Protein AF-A0A3D3G4V2-F1 (afdb_monomer_lite)

pLDDT: mean 91.23, std 11.53, range [42.78, 98.75]

Sequence (163 aa):
MIEQAKEKAIEVLKRCAKPKGFYASGLPRGYQALWARDSMVTSLGASLMGTIFQAPFQKSLKLLSEHQSELGQIPNAVGSYNRERKSDVTFNSIDSSLWYLIGHQVYAKAYKGQSLLQKQKKNIEKALLWLQYQDPNEDKLLVQQPTMDWQDAFPHKYGRVLN

Structure (mmCIF, N/CA/C/O backbone):
data_AF-A0A3D3G4V2-F1
#
_entry.id   AF-A0A3D3G4V2-F1
#
loop_
_atom_site.group_PDB
_atom_site.id
_atom_site.type_symbol
_atom_site.label_atom_id
_atom_site.label_alt_id
_atom_site.label_comp_id
_atom_site.label_asym_id
_atom_site.label_entity_id
_atom_site.label_seq_id
_atom_site.pdbx_PDB_ins_code
_atom_site.Cartn_x
_atom_site.Cartn_y
_atom_site.Cartn_z
_atom_site.occupancy
_atom_site.B_iso_or_equiv
_atom_site.auth_seq_id
_atom_site.auth_comp_id
_atom_site.auth_asym_id
_atom_site.auth_atom_id
_atom_site.pdbx_PDB_model_num
ATOM 1 N N . MET A 1 1 ? -28.877 -10.274 13.641 1.00 79.75 1 MET A N 1
ATOM 2 C CA . MET A 1 1 ? -27.795 -10.847 12.803 1.00 79.75 1 MET A CA 1
ATOM 3 C C . MET A 1 1 ? -26.882 -9.772 12.211 1.00 79.75 1 MET A C 1
ATOM 5 O O . MET A 1 1 ? -25.679 -9.909 12.369 1.00 79.75 1 MET A O 1
ATOM 9 N N . ILE A 1 2 ? -27.403 -8.694 11.599 1.00 94.25 2 ILE A N 1
ATOM 10 C CA . ILE A 1 2 ? -26.571 -7.619 11.005 1.00 94.25 2 ILE A CA 1
ATOM 11 C C . ILE A 1 2 ? -25.698 -6.896 12.045 1.00 94.25 2 ILE A C 1
ATOM 13 O O . ILE A 1 2 ? -24.490 -6.798 11.849 1.00 94.25 2 ILE A O 1
ATOM 17 N N . GLU A 1 3 ? -26.268 -6.454 13.171 1.00 94.75 3 GLU A N 1
ATOM 18 C CA . GLU A 1 3 ? -25.486 -5.751 14.207 1.00 94.75 3 GLU A CA 1
ATOM 19 C C . GLU A 1 3 ? -24.388 -6.632 14.810 1.00 94.75 3 GLU A C 1
ATOM 21 O O . GLU A 1 3 ? -23.235 -6.225 14.888 1.00 94.75 3 GLU A O 1
ATOM 26 N N . GLN A 1 4 ? -24.703 -7.893 15.111 1.00 96.62 4 GLN A N 1
ATOM 27 C CA . GLN A 1 4 ? -23.710 -8.856 15.589 1.00 96.62 4 GLN A CA 1
ATOM 28 C C . GLN A 1 4 ? -22.577 -9.069 14.569 1.00 96.62 4 GLN A C 1
ATOM 30 O O . GLN A 1 4 ? -21.407 -9.129 14.943 1.00 96.62 4 GLN A O 1
ATOM 35 N N . ALA A 1 5 ? -22.896 -9.163 13.272 1.00 96.44 5 ALA A N 1
ATOM 36 C CA . ALA A 1 5 ? -21.883 -9.283 12.225 1.00 96.44 5 ALA A CA 1
ATOM 37 C C . ALA A 1 5 ? -20.993 -8.032 12.153 1.00 96.44 5 ALA A C 1
ATOM 39 O O . ALA A 1 5 ? -19.773 -8.149 12.041 1.00 96.44 5 ALA A O 1
ATOM 40 N N . LYS A 1 6 ? -21.584 -6.839 12.283 1.00 95.50 6 LYS A N 1
ATOM 41 C CA . LYS A 1 6 ? -20.859 -5.564 12.329 1.00 95.50 6 LYS A CA 1
ATOM 42 C C . LYS A 1 6 ? -19.935 -5.475 13.545 1.00 95.50 6 LYS A C 1
ATOM 44 O O . LYS A 1 6 ? -18.768 -5.124 13.390 1.00 95.50 6 LYS A O 1
ATOM 49 N N . GLU A 1 7 ? -20.410 -5.836 14.734 1.00 96.62 7 GLU A N 1
ATOM 50 C CA . GLU A 1 7 ? -19.594 -5.884 15.954 1.00 96.62 7 GLU A CA 1
ATOM 51 C C . GLU A 1 7 ? -18.393 -6.820 15.786 1.00 96.62 7 GLU A C 1
ATOM 53 O O . GLU A 1 7 ? -17.254 -6.434 16.066 1.00 96.62 7 GLU A O 1
ATOM 58 N N . LYS A 1 8 ? -18.617 -8.021 15.237 1.00 97.25 8 LYS A N 1
ATOM 59 C CA . LYS A 1 8 ? -17.538 -8.974 14.946 1.00 97.25 8 LYS A CA 1
ATOM 60 C C . LYS A 1 8 ? -16.571 -8.478 13.877 1.00 97.25 8 LYS A C 1
ATOM 62 O O . LYS A 1 8 ? -15.365 -8.657 14.037 1.00 97.25 8 LYS A O 1
ATOM 67 N N . ALA A 1 9 ? -17.048 -7.789 12.844 1.00 96.06 9 ALA A N 1
ATOM 68 C CA . ALA A 1 9 ? -16.174 -7.152 11.862 1.00 96.06 9 ALA A CA 1
ATOM 69 C C . ALA A 1 9 ? -15.280 -6.082 12.514 1.00 96.06 9 ALA A C 1
ATOM 71 O O . ALA A 1 9 ? -14.075 -6.052 12.268 1.00 96.06 9 ALA A O 1
ATOM 72 N N . ILE A 1 10 ? -15.825 -5.257 13.415 1.00 96.88 10 ILE A N 1
ATOM 73 C CA . ILE A 1 10 ? -15.051 -4.249 14.156 1.00 96.88 10 ILE A CA 1
ATOM 74 C C . ILE A 1 10 ? -14.003 -4.908 15.066 1.00 96.88 10 ILE A C 1
ATOM 76 O O . ILE A 1 10 ? -12.873 -4.423 15.146 1.00 96.88 10 ILE A O 1
ATOM 80 N N . GLU A 1 11 ? -14.335 -6.015 15.740 1.00 96.75 11 GLU A N 1
ATOM 81 C CA . GLU A 1 11 ? -13.358 -6.795 16.516 1.00 96.75 11 GLU A CA 1
ATOM 82 C C . GLU A 1 11 ? -12.195 -7.280 15.637 1.00 96.75 11 GLU A C 1
ATOM 84 O O . GLU A 1 11 ? -11.034 -7.183 16.041 1.00 96.75 11 GLU A O 1
ATOM 89 N N . VAL A 1 12 ? -12.485 -7.758 14.424 1.00 96.38 12 VAL A N 1
ATOM 90 C CA . VAL A 1 12 ? -11.458 -8.165 13.454 1.00 96.38 12 VAL A CA 1
ATOM 91 C C . VAL A 1 12 ? -10.603 -6.970 13.029 1.00 96.38 12 VAL A C 1
ATOM 93 O O . VAL A 1 12 ? -9.379 -7.063 13.108 1.00 96.38 12 VAL A O 1
ATOM 96 N N . LEU A 1 13 ? -11.206 -5.825 12.685 1.00 97.25 13 LEU A N 1
ATOM 97 C CA . LEU A 1 13 ? -10.473 -4.598 12.337 1.00 97.25 13 LEU A CA 1
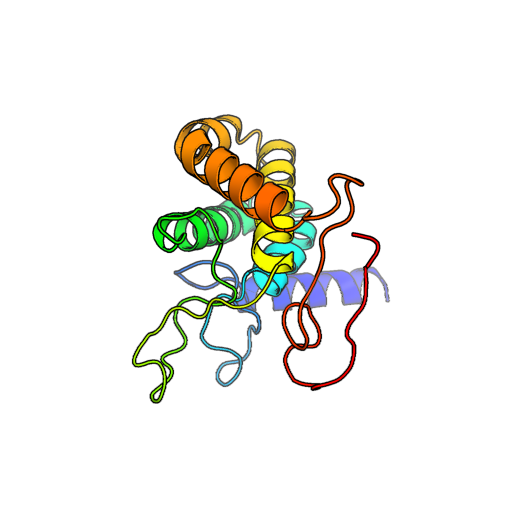ATOM 98 C C . LEU A 1 13 ? -9.501 -4.177 13.445 1.00 97.25 13 LEU A C 1
ATOM 100 O O . LEU A 1 13 ? -8.333 -3.895 13.173 1.00 97.25 13 LEU A O 1
ATOM 104 N N . LYS A 1 14 ? -9.950 -4.196 14.707 1.00 96.81 14 LYS A N 1
ATOM 105 C CA . LYS A 1 14 ? -9.097 -3.899 15.871 1.00 96.81 14 LYS A CA 1
ATOM 106 C C . LYS A 1 14 ? -7.902 -4.846 15.962 1.00 96.81 14 LYS A C 1
ATOM 108 O O . LYS A 1 14 ? -6.811 -4.409 16.308 1.00 96.81 14 LYS A O 1
ATOM 113 N N . ARG A 1 15 ? -8.084 -6.129 15.640 1.00 95.94 15 ARG A N 1
ATOM 114 C CA . ARG A 1 15 ? -6.997 -7.121 15.659 1.00 95.94 15 ARG A CA 1
ATOM 115 C C . ARG A 1 15 ? -6.038 -6.964 14.476 1.00 95.94 15 ARG A C 1
ATOM 117 O O . ARG A 1 15 ? -4.839 -7.183 14.662 1.00 95.94 15 ARG A O 1
ATOM 124 N N . CYS A 1 16 ? -6.542 -6.598 13.295 1.00 96.69 16 CYS A N 1
ATOM 125 C CA . CYS A 1 16 ? -5.743 -6.343 12.091 1.00 96.69 16 CYS A CA 1
ATOM 126 C C . CYS A 1 16 ? -4.947 -5.033 12.174 1.00 96.69 16 CYS A C 1
ATOM 128 O O . CYS A 1 16 ? -3.911 -4.911 11.523 1.00 96.69 16 CYS A O 1
ATOM 130 N N . ALA A 1 17 ? -5.395 -4.057 12.969 1.00 96.75 17 ALA A N 1
ATOM 131 C CA . ALA A 1 17 ? -4.650 -2.832 13.232 1.00 96.75 17 ALA A 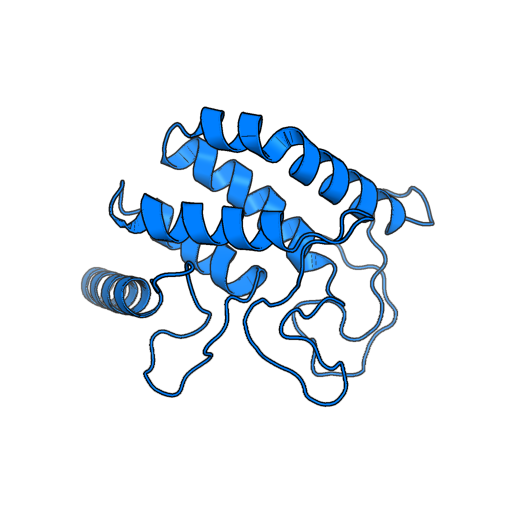CA 1
ATOM 132 C C . ALA A 1 17 ? -3.374 -3.139 14.039 1.00 96.75 17 ALA A C 1
ATOM 134 O O . ALA A 1 17 ? -3.422 -3.464 15.226 1.00 96.75 17 ALA A O 1
ATOM 135 N N . LYS A 1 18 ? -2.213 -3.031 13.392 1.00 94.69 18 LYS A N 1
ATOM 136 C CA . LYS A 1 18 ? -0.886 -3.258 13.978 1.00 94.69 18 LYS A CA 1
ATOM 137 C C . LYS A 1 18 ? -0.067 -1.962 14.010 1.00 94.69 18 LYS A C 1
ATOM 139 O O . LYS A 1 18 ? -0.434 -0.974 13.367 1.00 94.69 18 LYS A O 1
ATOM 144 N N . PRO A 1 19 ? 1.078 -1.930 14.723 1.00 93.62 19 PRO A N 1
ATOM 145 C CA . PRO A 1 19 ? 1.893 -0.720 14.841 1.00 93.62 19 PRO A CA 1
ATOM 146 C C . PRO A 1 19 ? 2.327 -0.093 13.512 1.00 93.62 19 PRO A C 1
ATOM 148 O O . PRO A 1 19 ? 2.444 1.133 13.469 1.00 93.62 19 PRO A O 1
ATOM 151 N N . LYS A 1 20 ? 2.525 -0.904 12.459 1.00 94.25 20 LYS A N 1
ATOM 152 C CA . LYS A 1 20 ? 2.924 -0.476 11.104 1.00 94.25 20 LYS A CA 1
ATOM 153 C C . LYS A 1 20 ? 1.750 -0.223 10.137 1.00 94.25 20 LYS A C 1
ATOM 155 O O . LYS A 1 20 ? 1.985 0.231 9.027 1.00 94.25 20 LYS A O 1
ATOM 160 N N . GLY A 1 21 ? 0.507 -0.486 10.541 1.00 96.94 21 GLY A N 1
ATOM 161 C CA . GLY A 1 21 ? -0.681 -0.360 9.687 1.00 96.94 21 GLY A CA 1
ATOM 162 C C . GLY A 1 21 ? -1.609 -1.567 9.802 1.00 96.94 21 GLY A C 1
ATOM 163 O O . GLY A 1 21 ? -1.502 -2.352 10.743 1.00 96.94 21 GLY A O 1
ATOM 164 N N . PHE A 1 22 ? -2.528 -1.722 8.854 1.00 97.62 22 PHE A N 1
ATOM 165 C CA . PHE A 1 22 ? -3.396 -2.896 8.765 1.00 97.62 22 PHE A CA 1
ATOM 166 C C . PHE A 1 22 ? -2.674 -4.092 8.148 1.00 97.62 22 PHE A C 1
ATOM 168 O O . PHE A 1 22 ? -2.196 -4.006 7.015 1.00 97.62 22 PHE A O 1
ATOM 175 N N . TYR A 1 23 ? -2.616 -5.197 8.889 1.00 96.00 23 TYR A N 1
ATOM 176 C CA . TYR A 1 23 ? -2.119 -6.486 8.402 1.00 96.00 23 TYR A CA 1
ATOM 177 C C . TYR A 1 23 ? -3.270 -7.313 7.827 1.00 96.00 23 TYR A C 1
ATOM 179 O O . TYR A 1 23 ? -4.421 -7.131 8.222 1.00 96.00 23 TYR A O 1
ATOM 187 N N . ALA A 1 24 ? -2.942 -8.261 6.946 1.00 91.94 24 ALA A N 1
ATOM 188 C CA . ALA A 1 24 ? -3.925 -9.151 6.320 1.00 91.94 24 ALA A CA 1
ATOM 189 C C . ALA A 1 24 ? -4.647 -10.071 7.327 1.00 91.94 24 ALA A C 1
ATOM 191 O O . ALA A 1 24 ? -5.726 -10.586 7.052 1.00 91.94 24 ALA A O 1
ATOM 192 N N . SER A 1 25 ? -4.083 -10.275 8.524 1.00 92.56 25 SER A N 1
ATOM 193 C CA . SER A 1 25 ? -4.725 -11.048 9.587 1.00 92.56 25 SER A CA 1
ATOM 194 C C . SER A 1 25 ? -4.530 -10.425 10.964 1.00 92.56 25 SER A C 1
ATOM 196 O O . SER A 1 25 ? -3.459 -9.931 11.317 1.00 92.56 25 SER A O 1
ATOM 198 N N . GLY A 1 26 ? -5.579 -10.513 11.781 1.00 88.12 26 GLY A N 1
ATOM 199 C CA . GLY A 1 26 ? -5.546 -10.144 13.190 1.00 88.12 26 GLY A CA 1
ATOM 200 C C . GLY A 1 26 ? -5.107 -11.270 14.133 1.00 88.12 26 GLY A C 1
ATOM 201 O O . GLY A 1 26 ? -4.964 -11.029 15.332 1.00 88.12 26 GLY A O 1
ATOM 202 N N . LEU A 1 27 ? -4.909 -12.493 13.627 1.00 89.69 27 LEU A N 1
ATOM 203 C CA . LEU A 1 27 ? -4.575 -13.663 14.444 1.00 89.69 27 LEU A CA 1
ATOM 204 C C . LEU A 1 27 ? -3.100 -13.650 14.894 1.00 89.69 27 LEU A C 1
ATOM 206 O O . LEU A 1 27 ? -2.239 -13.238 14.118 1.00 89.69 27 LEU A O 1
ATOM 210 N N . PRO A 1 28 ? -2.764 -14.169 16.094 1.00 79.00 28 PRO A N 1
ATOM 211 C CA . PRO A 1 28 ? -1.381 -14.206 16.593 1.00 79.00 28 PRO A CA 1
ATOM 212 C C . PRO A 1 28 ? -0.383 -14.942 15.683 1.00 79.00 28 PRO A C 1
ATOM 214 O O . PRO A 1 28 ? 0.786 -14.577 15.624 1.00 79.00 28 PRO A O 1
ATOM 217 N N . ARG A 1 29 ? -0.846 -15.975 14.967 1.00 79.38 29 ARG A N 1
ATOM 218 C CA . ARG A 1 29 ? -0.059 -16.764 13.999 1.00 79.38 29 ARG A CA 1
ATOM 219 C C . ARG A 1 29 ? -0.503 -16.537 12.548 1.00 79.38 29 ARG A C 1
ATOM 221 O O . ARG A 1 29 ? -0.233 -17.368 11.690 1.00 79.38 29 ARG A O 1
ATOM 228 N N . GLY A 1 30 ? -1.246 -15.459 12.295 1.00 82.44 30 GLY A N 1
ATOM 229 C CA . GLY A 1 30 ? -1.649 -15.074 10.946 1.00 82.44 30 GLY A CA 1
ATOM 230 C C . GLY A 1 30 ? -0.524 -14.367 10.190 1.00 82.44 30 GLY A C 1
ATOM 231 O O . GLY A 1 30 ? 0.626 -14.343 10.626 1.00 82.44 30 GLY A O 1
ATOM 232 N N . TYR A 1 31 ? -0.876 -13.741 9.069 1.00 82.25 31 TYR A N 1
ATOM 233 C CA . TYR A 1 31 ? 0.035 -12.906 8.289 1.00 82.25 31 TYR A CA 1
ATOM 234 C C . TYR A 1 31 ? 0.672 -11.800 9.144 1.00 82.25 31 TYR A C 1
ATOM 236 O O . TYR A 1 31 ? -0.019 -10.947 9.701 1.00 82.25 31 TYR A O 1
ATOM 244 N N . GLN A 1 32 ? 2.004 -11.801 9.218 1.00 86.19 32 GLN A N 1
ATOM 245 C CA . GLN A 1 32 ? 2.794 -10.859 10.026 1.00 86.19 32 GLN A CA 1
ATOM 246 C C . GLN A 1 32 ? 3.312 -9.650 9.232 1.00 86.19 32 GLN A C 1
ATOM 248 O O . GLN A 1 32 ? 4.210 -8.942 9.686 1.00 86.19 32 GLN A O 1
ATOM 253 N N . ALA A 1 33 ? 2.743 -9.410 8.054 1.00 91.50 33 ALA A N 1
ATOM 254 C CA . ALA A 1 33 ? 3.146 -8.350 7.144 1.00 91.50 33 ALA A CA 1
ATOM 255 C C . ALA A 1 33 ? 1.941 -7.538 6.672 1.00 91.50 33 ALA A C 1
ATOM 257 O O . ALA A 1 33 ? 0.790 -7.989 6.727 1.00 91.50 33 ALA A O 1
ATOM 258 N N . LEU A 1 34 ? 2.231 -6.336 6.182 1.00 95.75 34 LEU A N 1
ATOM 259 C CA . LEU A 1 34 ? 1.255 -5.521 5.481 1.00 95.75 34 LEU A CA 1
ATOM 260 C C . LEU A 1 34 ? 1.234 -5.946 4.015 1.00 95.75 34 LEU A C 1
ATOM 262 O O . LEU A 1 34 ? 2.256 -5.838 3.345 1.00 95.75 34 LEU A O 1
ATOM 266 N N . TRP A 1 35 ? 0.074 -6.388 3.535 1.00 95.88 35 TRP A N 1
ATOM 267 C CA . TRP A 1 35 ? -0.190 -6.668 2.122 1.00 95.88 35 TRP A CA 1
ATOM 268 C C . TRP A 1 35 ? -1.033 -5.534 1.553 1.00 95.88 35 TRP A C 1
ATOM 270 O O . TRP A 1 35 ? -2.033 -5.163 2.167 1.00 95.88 35 TRP A O 1
ATOM 280 N N . ALA A 1 36 ? -0.618 -4.939 0.435 1.00 97.00 36 ALA A N 1
ATOM 281 C CA . ALA A 1 36 ? -1.200 -3.701 -0.077 1.00 97.00 36 ALA A CA 1
ATOM 282 C C . ALA A 1 36 ? -2.711 -3.833 -0.293 1.00 97.00 36 ALA A C 1
ATOM 284 O O . ALA A 1 36 ? -3.474 -3.052 0.274 1.00 97.00 36 ALA A O 1
ATOM 285 N N . ARG A 1 37 ? -3.146 -4.866 -1.022 1.00 95.88 37 ARG A N 1
ATOM 286 C CA . ARG A 1 37 ? -4.564 -5.154 -1.265 1.00 95.88 37 ARG A CA 1
ATOM 287 C C . ARG A 1 37 ? -5.349 -5.296 0.033 1.00 95.88 37 ARG A C 1
ATOM 289 O O . ARG A 1 37 ? -6.275 -4.528 0.280 1.00 95.88 37 ARG A O 1
ATOM 296 N N . ASP A 1 38 ? -4.961 -6.245 0.877 1.00 96.12 38 ASP A N 1
ATOM 297 C CA . ASP A 1 38 ? -5.648 -6.575 2.125 1.00 96.12 38 ASP A CA 1
ATOM 298 C C . ASP A 1 38 ? -5.736 -5.362 3.048 1.00 96.12 38 ASP A C 1
ATOM 300 O O . ASP A 1 38 ? -6.783 -5.083 3.636 1.00 96.12 38 ASP A O 1
ATOM 304 N N . SER A 1 39 ? -4.644 -4.601 3.142 1.00 97.62 39 SER A N 1
ATOM 305 C CA . SER A 1 39 ? -4.568 -3.393 3.952 1.00 97.62 39 SER A CA 1
ATOM 306 C C . SER A 1 39 ? -5.537 -2.330 3.448 1.00 97.62 39 SER A C 1
ATOM 308 O O . SER A 1 39 ? -6.232 -1.714 4.256 1.00 97.62 39 SER A O 1
ATOM 310 N N . MET A 1 40 ? -5.629 -2.124 2.131 1.00 98.19 40 MET A N 1
ATOM 311 C CA . MET A 1 40 ? -6.531 -1.131 1.545 1.00 98.19 40 MET A CA 1
ATOM 312 C C . MET A 1 40 ? -7.994 -1.566 1.649 1.00 98.19 40 MET A C 1
ATOM 314 O O . MET A 1 40 ? -8.806 -0.782 2.133 1.00 98.19 40 MET A O 1
ATOM 318 N N . VAL A 1 41 ? -8.334 -2.820 1.337 1.00 97.56 41 VAL A N 1
ATOM 319 C CA . VAL A 1 41 ? -9.700 -3.356 1.511 1.00 97.56 41 VAL A CA 1
ATOM 320 C C . VAL A 1 41 ? -10.149 -3.258 2.974 1.00 97.56 41 VAL A C 1
ATOM 322 O O . VAL A 1 41 ? -11.239 -2.761 3.263 1.00 97.56 41 VAL A O 1
ATOM 325 N N . THR A 1 42 ? -9.280 -3.639 3.915 1.00 97.50 42 THR A N 1
ATOM 326 C CA . THR A 1 42 ? -9.523 -3.473 5.359 1.00 97.50 42 THR A CA 1
ATOM 327 C C . THR A 1 42 ? -9.766 -2.004 5.708 1.00 97.50 42 THR A C 1
ATOM 329 O O . THR A 1 42 ? -10.694 -1.672 6.447 1.00 97.50 42 THR A O 1
ATOM 332 N N . SER A 1 43 ? -8.956 -1.110 5.144 1.00 97.94 43 SER A N 1
ATOM 333 C CA . SER A 1 43 ? -9.033 0.327 5.389 1.00 97.94 43 SER A CA 1
ATOM 334 C C . SER A 1 43 ? -10.314 0.972 4.856 1.00 97.94 43 SER A C 1
ATOM 336 O O . SER A 1 43 ? -10.841 1.878 5.502 1.00 97.94 43 SER A O 1
ATOM 338 N N . LEU A 1 44 ? -10.851 0.494 3.727 1.00 97.38 44 LEU A N 1
ATOM 339 C CA . LEU A 1 44 ? -12.143 0.934 3.194 1.00 97.38 44 LEU A CA 1
ATOM 340 C C . LEU A 1 44 ? -13.254 0.701 4.221 1.00 97.38 44 LEU A C 1
ATOM 342 O O . LEU A 1 44 ? -13.940 1.649 4.601 1.00 97.38 44 LEU A O 1
ATOM 346 N N . GLY A 1 45 ? -13.379 -0.525 4.737 1.00 96.56 45 GLY A N 1
ATOM 347 C CA . GLY A 1 45 ? -14.356 -0.839 5.784 1.00 96.56 45 GLY A CA 1
ATOM 348 C C . GLY A 1 45 ? -14.093 -0.064 7.079 1.00 96.56 45 GLY A C 1
ATOM 349 O O . GLY A 1 45 ? -15.013 0.487 7.680 1.00 96.56 45 GLY A O 1
ATOM 350 N N . ALA A 1 46 ? -12.825 0.053 7.478 1.00 97.38 46 ALA A N 1
ATOM 351 C CA . ALA A 1 46 ? -12.431 0.775 8.681 1.00 97.38 46 ALA A CA 1
ATOM 352 C C . ALA A 1 46 ? -12.761 2.277 8.623 1.00 97.38 46 ALA A C 1
ATOM 354 O O . ALA A 1 46 ? -13.093 2.872 9.649 1.00 97.38 46 ALA A O 1
ATOM 355 N N . SER A 1 47 ? -12.725 2.877 7.429 1.00 97.31 47 SER A N 1
ATOM 356 C CA . SER A 1 47 ? -13.040 4.293 7.206 1.00 97.31 47 SER A CA 1
ATOM 357 C C . SER A 1 47 ? -14.494 4.665 7.510 1.00 97.31 47 SER A C 1
ATOM 359 O O . SER A 1 47 ? -14.793 5.829 7.768 1.00 97.31 47 SER A O 1
ATOM 361 N N . LEU A 1 48 ? -15.390 3.675 7.558 1.00 96.38 48 LEU A N 1
ATOM 362 C CA . LEU A 1 48 ? -16.800 3.865 7.899 1.00 96.38 48 LEU A CA 1
ATOM 363 C C . LEU A 1 48 ? -17.033 4.030 9.409 1.00 96.38 48 LEU A C 1
ATOM 365 O O . LEU A 1 48 ? -18.132 4.380 9.828 1.00 96.38 48 LEU A O 1
ATOM 369 N N . MET A 1 49 ? -16.010 3.799 10.239 1.00 95.94 49 MET A N 1
ATOM 370 C CA . MET A 1 49 ? -16.112 3.822 11.703 1.00 95.94 49 MET A CA 1
ATOM 371 C C . MET A 1 49 ? -15.623 5.141 12.321 1.00 95.94 49 MET A C 1
ATOM 373 O O . MET A 1 49 ? -15.131 5.165 13.452 1.00 95.94 49 MET A O 1
ATOM 377 N N . GLY A 1 50 ? -15.726 6.246 11.577 1.00 93.50 50 GLY A N 1
ATOM 378 C CA . GLY A 1 50 ? -15.174 7.534 11.992 1.00 93.50 50 GLY A CA 1
ATOM 379 C C . GLY A 1 50 ? -13.653 7.461 12.145 1.00 93.50 50 GLY A C 1
ATOM 380 O O . GLY A 1 50 ? -12.982 6.731 11.427 1.00 93.50 50 GLY A O 1
ATOM 381 N N . THR A 1 51 ? -13.079 8.196 13.096 1.00 95.75 51 THR A N 1
ATOM 382 C CA . THR A 1 51 ? -11.617 8.370 13.212 1.00 95.75 51 THR A CA 1
ATOM 383 C C . THR A 1 51 ? -10.885 7.246 13.952 1.00 95.75 51 THR A C 1
ATOM 385 O O . THR A 1 51 ? -9.655 7.261 14.009 1.00 95.75 51 THR A O 1
ATOM 388 N N . ILE A 1 52 ? -11.603 6.242 14.475 1.00 96.44 52 ILE A N 1
ATOM 389 C CA . ILE A 1 52 ? -11.051 5.147 15.301 1.00 96.44 52 ILE A CA 1
ATOM 390 C C . ILE A 1 52 ? -9.875 4.447 14.604 1.00 96.44 52 ILE A C 1
ATOM 392 O O . ILE A 1 52 ? -8.885 4.081 15.236 1.00 96.44 52 ILE A O 1
ATOM 396 N N . PHE A 1 53 ? -9.970 4.289 13.284 1.00 98.00 53 PHE A N 1
ATOM 397 C CA . PHE A 1 53 ? -9.000 3.569 12.467 1.00 98.00 53 PHE A CA 1
ATOM 398 C C . PHE A 1 53 ? -8.180 4.467 11.534 1.00 98.00 53 PHE A C 1
ATOM 400 O O . PHE A 1 53 ? -7.467 3.976 10.656 1.00 98.00 53 PHE A O 1
ATOM 407 N N . GLN A 1 54 ? -8.223 5.783 11.742 1.00 97.38 54 GLN A N 1
ATOM 408 C CA . GLN A 1 54 ? -7.480 6.728 10.915 1.0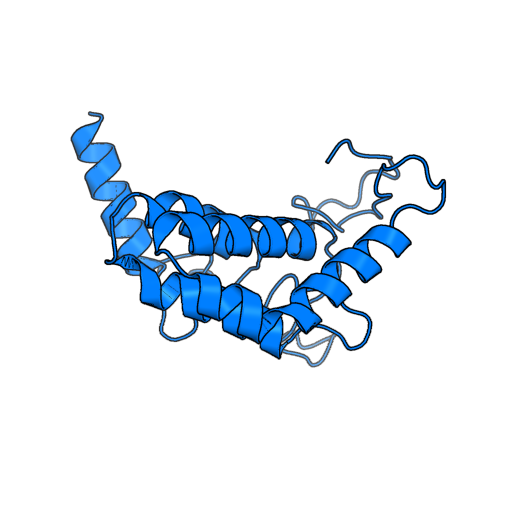0 97.38 54 GLN A CA 1
ATOM 409 C C . GLN A 1 54 ? -5.968 6.487 10.995 1.00 97.38 54 GLN A C 1
ATOM 411 O O . GLN A 1 54 ? -5.284 6.457 9.972 1.00 97.38 54 GLN A O 1
ATOM 416 N N . ALA A 1 55 ? -5.440 6.281 12.204 1.00 97.50 55 ALA A N 1
ATOM 417 C CA . ALA A 1 55 ? -4.012 6.074 12.422 1.00 97.50 55 ALA A CA 1
ATOM 418 C C . ALA A 1 55 ? -3.456 4.819 11.715 1.00 97.50 55 ALA A C 1
ATOM 420 O O . ALA A 1 55 ? -2.475 4.962 10.981 1.00 97.50 55 ALA A O 1
ATOM 421 N N . PRO A 1 56 ? -4.025 3.603 11.875 1.00 98.00 56 PRO A N 1
ATOM 422 C CA . PRO A 1 56 ? -3.534 2.432 11.148 1.00 98.00 56 PRO A CA 1
ATOM 423 C C . PRO A 1 56 ? -3.681 2.573 9.626 1.00 98.00 56 PRO A C 1
ATOM 425 O O . PRO A 1 56 ? -2.755 2.191 8.919 1.00 98.00 56 PRO A O 1
ATOM 428 N N . PHE A 1 57 ? -4.749 3.197 9.116 1.00 98.25 57 PHE A N 1
ATOM 429 C CA . PHE A 1 57 ? -4.891 3.460 7.677 1.00 98.25 57 PHE A CA 1
ATOM 430 C C . PHE A 1 57 ? -3.785 4.406 7.169 1.00 98.25 57 PHE A C 1
ATOM 432 O O . PHE A 1 57 ? -3.077 4.096 6.210 1.00 98.25 57 PHE A O 1
ATOM 439 N N . GLN A 1 58 ? -3.550 5.527 7.859 1.00 97.94 58 GLN A N 1
ATOM 440 C CA . GLN A 1 58 ? -2.482 6.459 7.490 1.00 97.94 58 GLN A CA 1
ATOM 441 C C . GLN A 1 58 ? -1.109 5.775 7.483 1.00 97.94 58 GLN A C 1
ATOM 443 O O . GLN A 1 58 ? -0.298 6.017 6.590 1.00 97.94 58 GLN A O 1
ATOM 448 N N . LYS A 1 59 ? -0.841 4.931 8.484 1.00 98.31 59 LYS A N 1
ATOM 449 C CA . LYS A 1 59 ? 0.410 4.174 8.585 1.00 98.31 59 LYS A CA 1
ATOM 450 C C . LYS A 1 59 ? 0.568 3.180 7.440 1.00 98.31 59 LYS A C 1
ATOM 452 O O . LYS A 1 59 ? 1.658 3.115 6.887 1.00 98.31 59 LYS A O 1
ATOM 457 N N . SER A 1 60 ? -0.503 2.496 7.034 1.00 98.62 60 SER A N 1
ATOM 458 C CA . SER A 1 60 ? -0.478 1.622 5.860 1.00 98.62 60 SER A CA 1
ATOM 459 C C . SER A 1 60 ? -0.048 2.365 4.594 1.00 98.62 60 SER A C 1
ATOM 461 O O . SER A 1 60 ? 0.879 1.937 3.913 1.00 98.62 60 SER A O 1
ATOM 463 N N . LEU A 1 61 ? -0.675 3.510 4.304 1.00 98.56 61 LEU A N 1
ATOM 464 C CA . LEU A 1 61 ? -0.348 4.326 3.127 1.00 98.56 61 LEU A CA 1
ATOM 465 C C . LEU A 1 61 ? 1.091 4.861 3.175 1.00 98.56 61 LEU A C 1
ATOM 467 O O . LEU A 1 61 ? 1.790 4.876 2.160 1.00 98.56 61 LEU A O 1
ATOM 471 N N . LYS A 1 62 ? 1.555 5.279 4.359 1.00 98.44 62 LYS A N 1
ATOM 472 C CA . LYS A 1 62 ? 2.947 5.699 4.576 1.00 98.44 62 LYS A CA 1
ATOM 473 C C . LYS A 1 62 ? 3.935 4.574 4.328 1.00 98.44 62 LYS A C 1
ATOM 475 O O . LYS A 1 62 ? 4.838 4.771 3.526 1.00 98.44 62 LYS A O 1
ATOM 480 N N . LEU A 1 63 ? 3.713 3.404 4.921 1.00 98.50 63 LEU A N 1
ATOM 481 C CA . LEU A 1 63 ? 4.605 2.260 4.764 1.00 98.50 63 LEU A CA 1
ATOM 482 C C . LEU A 1 63 ? 4.745 1.854 3.290 1.00 98.50 63 LEU A C 1
ATOM 484 O O . LEU A 1 63 ? 5.856 1.623 2.823 1.00 98.50 63 LEU A O 1
ATOM 488 N N . LEU A 1 64 ? 3.633 1.826 2.548 1.00 98.56 64 LEU A N 1
ATOM 489 C CA . LEU A 1 64 ? 3.638 1.538 1.111 1.00 98.56 64 LEU A CA 1
ATOM 490 C C . LEU A 1 64 ? 4.388 2.603 0.297 1.00 98.56 64 LEU A C 1
ATOM 492 O O . LEU A 1 64 ? 5.096 2.260 -0.643 1.00 98.56 64 LEU A O 1
ATOM 496 N N . SER A 1 65 ? 4.271 3.880 0.670 1.00 98.44 65 SER A N 1
ATOM 497 C CA . SER A 1 65 ? 4.991 4.974 -0.001 1.00 98.44 65 SER A CA 1
ATOM 498 C C . SER A 1 65 ? 6.492 4.948 0.282 1.00 98.44 65 SER A C 1
ATOM 500 O O . SER A 1 65 ? 7.289 5.220 -0.609 1.00 98.44 65 SER A O 1
ATOM 502 N N . GLU A 1 66 ? 6.876 4.631 1.521 1.00 98.19 66 GLU A N 1
ATOM 503 C CA . GLU A 1 66 ? 8.274 4.529 1.962 1.00 98.19 66 GLU A CA 1
ATOM 504 C C . GLU A 1 66 ? 9.025 3.403 1.240 1.00 98.19 66 GLU A C 1
ATOM 506 O O . GLU A 1 66 ? 10.220 3.529 1.000 1.00 98.19 66 GLU A O 1
ATOM 511 N N . HIS A 1 67 ? 8.318 2.333 0.863 1.00 98.31 67 HIS A N 1
ATOM 512 C CA . HIS A 1 67 ? 8.880 1.168 0.171 1.00 98.31 67 HIS A CA 1
ATOM 513 C C . HIS A 1 67 ? 8.491 1.111 -1.315 1.00 98.31 67 HIS A C 1
ATOM 515 O O . HIS A 1 67 ? 8.651 0.070 -1.955 1.00 98.31 67 HIS A O 1
ATOM 521 N N . GLN A 1 68 ? 7.962 2.206 -1.875 1.00 98.62 68 GLN A N 1
ATOM 522 C CA . GLN A 1 68 ? 7.710 2.311 -3.310 1.00 98.62 68 GLN A CA 1
ATOM 523 C C . GLN A 1 68 ? 9.027 2.136 -4.077 1.00 98.62 68 GLN A C 1
ATOM 525 O O . GLN A 1 68 ? 10.054 2.697 -3.693 1.00 98.62 68 GLN A O 1
ATOM 530 N N . SER A 1 69 ? 8.999 1.381 -5.176 1.00 97.88 69 SER A N 1
ATOM 531 C CA . SER A 1 69 ? 10.184 1.214 -6.016 1.00 97.88 69 SER A CA 1
ATOM 532 C C . SER A 1 69 ? 10.601 2.537 -6.662 1.00 97.88 69 SER A C 1
ATOM 534 O O . SER A 1 69 ? 9.798 3.459 -6.833 1.00 97.88 69 SER A O 1
ATOM 536 N N . GLU A 1 70 ? 11.861 2.629 -7.081 1.00 97.06 70 GLU A N 1
ATOM 537 C CA . GLU A 1 70 ? 12.387 3.826 -7.744 1.00 97.06 70 GLU A CA 1
ATOM 538 C C . GLU A 1 70 ? 11.548 4.235 -8.971 1.00 97.06 70 GLU A C 1
ATOM 540 O O . GLU A 1 70 ? 11.248 5.424 -9.151 1.00 97.06 70 GLU A O 1
ATOM 545 N N . LEU A 1 71 ? 11.107 3.231 -9.742 1.00 97.12 71 LEU A N 1
ATOM 546 C CA . LEU A 1 71 ? 10.286 3.358 -10.951 1.00 97.12 71 LEU A CA 1
ATOM 547 C C . LEU A 1 71 ? 8.787 3.547 -10.674 1.00 97.12 71 LEU A C 1
ATOM 549 O O . LEU A 1 71 ? 8.023 3.756 -11.611 1.00 97.12 71 LEU A O 1
ATOM 553 N N . GLY A 1 72 ? 8.356 3.493 -9.411 1.00 98.00 72 GLY A N 1
ATOM 554 C CA . GLY A 1 72 ? 6.997 3.844 -9.002 1.00 98.00 72 GLY A CA 1
ATOM 555 C C . GLY A 1 72 ? 6.072 2.682 -8.644 1.00 98.00 72 GLY A C 1
ATOM 556 O O . GLY A 1 72 ? 4.962 2.944 -8.181 1.00 98.00 72 GLY A O 1
ATOM 557 N N . GLN A 1 73 ? 6.510 1.427 -8.765 1.00 97.69 73 GLN A N 1
ATOM 558 C CA . GLN A 1 73 ? 5.702 0.278 -8.347 1.00 97.69 73 GLN A CA 1
ATOM 559 C C . GLN A 1 73 ? 5.484 0.299 -6.832 1.00 97.69 73 GLN A C 1
ATOM 561 O O . GLN A 1 73 ? 6.441 0.369 -6.056 1.00 97.69 73 GLN A O 1
ATOM 566 N N . ILE A 1 74 ? 4.229 0.182 -6.402 1.00 98.31 74 ILE A N 1
ATOM 567 C CA . ILE A 1 74 ? 3.896 -0.034 -4.993 1.00 98.31 74 ILE A CA 1
ATOM 568 C C . ILE A 1 74 ? 4.124 -1.514 -4.646 1.00 98.31 74 ILE A C 1
ATOM 570 O O . ILE A 1 74 ? 3.683 -2.390 -5.398 1.00 98.31 74 ILE A O 1
ATOM 574 N N . PRO A 1 75 ? 4.798 -1.833 -3.527 1.00 97.00 75 PRO A N 1
ATOM 575 C CA . PRO A 1 75 ? 5.029 -3.220 -3.140 1.00 97.00 75 PRO A CA 1
ATOM 576 C C . PRO A 1 75 ? 3.717 -3.957 -2.861 1.00 97.00 75 PRO A C 1
ATOM 578 O O . PRO A 1 75 ? 2.768 -3.386 -2.329 1.00 97.00 75 PRO A O 1
ATOM 581 N N . ASN A 1 76 ? 3.687 -5.247 -3.189 1.00 95.12 76 ASN A N 1
ATOM 582 C CA . ASN A 1 76 ? 2.607 -6.156 -2.816 1.00 95.12 76 ASN A CA 1
ATOM 583 C C . ASN A 1 76 ? 2.590 -6.388 -1.300 1.00 95.12 76 ASN A C 1
ATOM 585 O O . ASN A 1 76 ? 1.533 -6.339 -0.679 1.00 95.12 76 ASN A O 1
ATOM 589 N N . ALA A 1 77 ? 3.765 -6.585 -0.691 1.00 95.44 77 ALA A N 1
ATOM 590 C CA . ALA A 1 77 ? 3.889 -6.799 0.747 1.00 95.44 77 ALA A CA 1
ATOM 591 C C . ALA A 1 77 ? 5.143 -6.148 1.345 1.00 95.44 77 ALA A C 1
ATOM 593 O O . ALA A 1 77 ? 6.191 -6.100 0.700 1.00 95.44 77 ALA A O 1
ATOM 594 N N . VAL A 1 78 ? 5.038 -5.697 2.599 1.00 96.56 78 VAL A N 1
ATOM 595 C CA . VAL A 1 78 ? 6.142 -5.130 3.392 1.00 96.56 78 VAL A CA 1
ATOM 596 C C . VAL A 1 78 ? 6.181 -5.770 4.782 1.00 96.56 78 VAL A C 1
ATOM 598 O O . VAL A 1 78 ? 5.176 -5.799 5.501 1.00 96.56 78 VAL A O 1
ATOM 601 N N . GLY A 1 79 ? 7.361 -6.247 5.182 1.00 92.81 79 GLY A N 1
ATOM 602 C CA . GLY A 1 79 ? 7.625 -6.858 6.487 1.00 92.81 79 GLY A CA 1
ATOM 603 C C . GLY A 1 79 ? 7.570 -8.389 6.506 1.00 92.81 79 GLY A C 1
ATOM 604 O O . GLY A 1 79 ? 7.569 -8.971 7.587 1.00 92.81 79 GLY A O 1
ATOM 605 N N . SER A 1 80 ? 7.529 -9.047 5.341 1.00 87.38 80 SER A N 1
ATOM 606 C CA . SER A 1 80 ? 7.637 -10.508 5.222 1.00 87.38 80 SER A CA 1
ATOM 607 C C . SER A 1 80 ? 8.965 -10.864 4.564 1.00 87.38 80 SER A C 1
ATOM 609 O O . SER A 1 80 ? 9.100 -10.771 3.346 1.00 87.38 80 SER A O 1
ATOM 611 N N . TYR A 1 81 ? 9.965 -11.230 5.370 1.00 87.75 81 TYR A N 1
ATOM 612 C CA . TYR A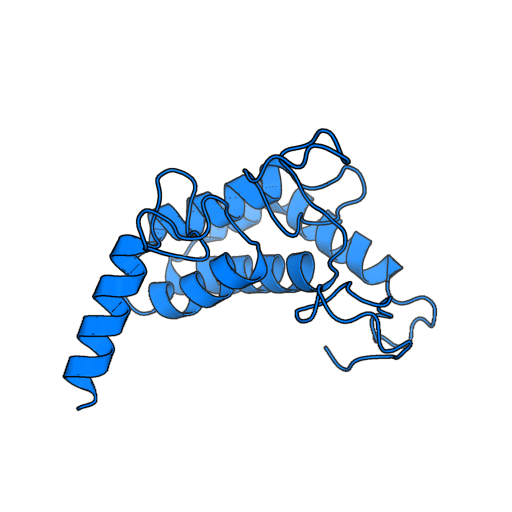 1 81 ? 11.287 -11.566 4.844 1.00 87.75 81 TYR A CA 1
ATOM 613 C C . TYR A 1 81 ? 11.260 -12.873 4.048 1.00 87.75 81 TYR A C 1
ATOM 615 O O . TYR A 1 81 ? 10.961 -13.939 4.588 1.00 87.75 81 TYR A O 1
ATOM 623 N N . ASN A 1 82 ? 11.634 -12.792 2.774 1.00 89.00 82 ASN A N 1
ATOM 624 C CA . ASN A 1 82 ? 11.802 -13.933 1.888 1.00 89.00 82 ASN A CA 1
ATOM 625 C C . ASN A 1 82 ? 13.299 -14.254 1.720 1.00 89.00 82 ASN A C 1
ATOM 627 O O . A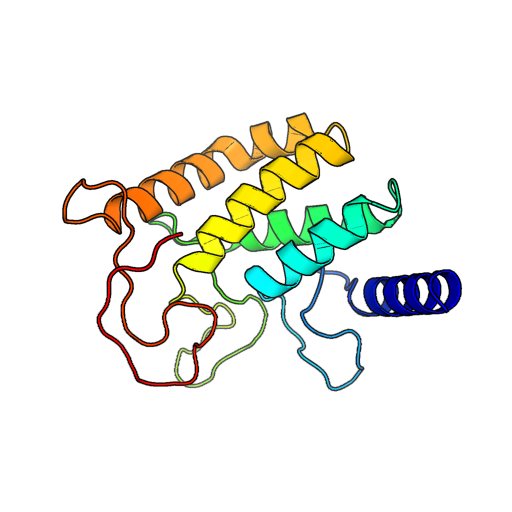SN A 1 82 ? 14.094 -13.385 1.358 1.00 89.00 82 ASN A O 1
ATOM 631 N N . ARG A 1 83 ? 13.683 -15.516 1.966 1.00 89.31 83 ARG A N 1
ATOM 632 C CA . ARG A 1 83 ? 15.089 -15.964 1.920 1.00 89.31 83 ARG A CA 1
ATOM 633 C C . ARG A 1 83 ? 15.683 -15.975 0.512 1.00 89.31 83 ARG A C 1
ATOM 635 O O . ARG A 1 83 ? 16.860 -15.670 0.367 1.00 89.31 83 ARG A O 1
ATOM 642 N N . GLU A 1 84 ? 14.891 -16.312 -0.500 1.00 86.50 84 GLU A N 1
ATOM 643 C CA . GLU A 1 84 ? 15.345 -16.389 -1.894 1.00 86.50 84 GLU A CA 1
ATOM 644 C C . GLU A 1 84 ? 15.600 -14.989 -2.458 1.00 86.50 84 GLU A C 1
ATOM 646 O O . GLU A 1 84 ? 16.664 -14.718 -3.009 1.00 86.50 84 GLU A O 1
ATOM 651 N N . ARG A 1 85 ? 14.661 -14.063 -2.229 1.00 87.69 85 ARG A N 1
ATOM 652 C CA . ARG A 1 85 ? 14.771 -12.652 -2.636 1.00 87.69 85 ARG A CA 1
ATOM 653 C C . ARG A 1 85 ? 15.714 -11.841 -1.738 1.00 87.69 85 ARG A C 1
ATOM 655 O O . ARG A 1 85 ? 16.092 -10.733 -2.104 1.00 87.69 85 ARG A O 1
ATOM 662 N N . LYS A 1 86 ? 16.058 -12.362 -0.554 1.00 92.44 86 LYS A N 1
ATOM 663 C CA . LYS A 1 86 ? 16.820 -11.673 0.505 1.00 92.44 86 LYS A CA 1
ATOM 664 C C . LYS A 1 86 ? 16.246 -10.292 0.855 1.00 92.44 86 LYS A C 1
ATOM 666 O O . LYS A 1 86 ? 16.992 -9.343 1.081 1.00 92.44 86 LYS A O 1
ATOM 671 N N . SER A 1 87 ? 14.920 -10.177 0.897 1.00 93.00 87 SER A N 1
ATOM 672 C CA . SER A 1 87 ? 14.212 -8.909 1.106 1.00 93.00 87 SER A CA 1
ATOM 673 C C . SER A 1 87 ? 12.937 -9.117 1.919 1.00 93.00 87 SER A C 1
ATOM 675 O O . SER A 1 87 ? 12.303 -10.167 1.822 1.00 93.00 87 SER A O 1
ATOM 677 N N . ASP A 1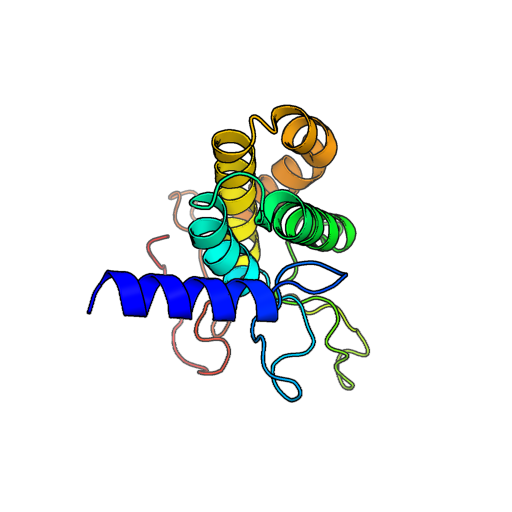 88 ? 12.559 -8.114 2.711 1.00 94.12 88 ASP A N 1
ATOM 678 C CA . ASP A 1 88 ? 11.275 -8.010 3.413 1.00 94.12 88 ASP A CA 1
ATOM 679 C C . ASP A 1 88 ? 10.202 -7.251 2.621 1.00 94.12 88 ASP A C 1
ATOM 681 O O . ASP A 1 88 ? 9.072 -7.099 3.097 1.00 94.12 88 ASP A O 1
ATOM 685 N N . VAL A 1 89 ? 10.543 -6.814 1.408 1.00 95.81 89 VAL A N 1
ATOM 686 C CA . VAL A 1 89 ? 9.648 -6.152 0.466 1.00 95.81 89 VAL A CA 1
ATOM 687 C C . VAL A 1 89 ? 9.418 -7.075 -0.722 1.00 95.81 89 VAL A C 1
ATOM 689 O O . VAL A 1 89 ? 10.350 -7.547 -1.374 1.00 95.81 89 VAL A O 1
ATOM 692 N N . THR A 1 90 ? 8.151 -7.333 -1.019 1.00 93.56 90 THR A N 1
ATOM 693 C CA . THR A 1 90 ? 7.750 -8.137 -2.171 1.00 93.56 90 THR A CA 1
ATOM 694 C C . THR A 1 90 ? 7.010 -7.258 -3.161 1.00 93.56 90 THR A C 1
ATOM 696 O O . THR A 1 90 ? 6.019 -6.623 -2.814 1.00 93.56 90 THR A O 1
ATOM 699 N N . PHE A 1 91 ? 7.502 -7.230 -4.396 1.00 92.44 91 PHE A N 1
ATOM 700 C CA . PHE A 1 91 ? 6.836 -6.631 -5.554 1.00 92.44 91 PHE A CA 1
ATOM 701 C C . PHE A 1 91 ? 6.125 -7.730 -6.361 1.00 92.44 91 PHE A C 1
ATOM 703 O O . PHE A 1 91 ? 5.865 -8.803 -5.824 1.00 92.44 91 PHE A O 1
ATOM 710 N N . ASN A 1 92 ? 5.871 -7.490 -7.650 1.00 84.38 92 ASN A N 1
ATOM 711 C CA . ASN A 1 92 ? 5.252 -8.441 -8.582 1.00 84.38 92 ASN A CA 1
ATOM 712 C C . ASN A 1 92 ? 3.722 -8.543 -8.484 1.00 84.38 92 ASN A C 1
ATOM 714 O O . ASN A 1 92 ? 3.154 -9.604 -8.694 1.00 84.38 92 ASN A O 1
ATOM 718 N N . SER A 1 93 ? 3.059 -7.425 -8.190 1.00 90.19 93 SER A N 1
ATOM 719 C CA . SER A 1 93 ? 1.617 -7.261 -8.387 1.00 90.19 93 SER A CA 1
ATOM 720 C C . SER A 1 93 ? 1.356 -5.913 -9.066 1.00 90.19 93 SER A C 1
ATOM 722 O O . SER A 1 93 ? 2.096 -4.945 -8.847 1.00 90.19 93 SER A O 1
ATOM 724 N N . ILE A 1 94 ? 0.352 -5.877 -9.943 1.00 92.12 94 ILE A N 1
ATOM 725 C CA . ILE A 1 94 ? -0.155 -4.640 -10.557 1.00 92.12 94 ILE A CA 1
ATOM 726 C C . ILE A 1 94 ? -1.188 -3.984 -9.644 1.00 92.12 94 ILE A C 1
ATOM 728 O O . ILE A 1 94 ? -1.195 -2.763 -9.458 1.00 92.12 94 ILE A O 1
ATOM 732 N N . ASP A 1 95 ? -2.044 -4.797 -9.035 1.00 93.94 95 ASP A N 1
ATOM 733 C CA . ASP A 1 95 ? -3.180 -4.321 -8.267 1.00 93.94 95 ASP A CA 1
ATOM 734 C C . ASP A 1 95 ? -2.792 -3.685 -6.923 1.00 93.94 95 ASP A C 1
ATOM 736 O O . ASP A 1 95 ? -3.550 -2.867 -6.406 1.00 93.94 95 ASP A O 1
ATOM 740 N N . SER A 1 96 ? -1.587 -3.938 -6.397 1.00 96.25 96 SER A N 1
ATOM 741 C CA . SER A 1 96 ? -1.037 -3.210 -5.244 1.00 96.25 96 SER A CA 1
ATOM 742 C C . SER A 1 96 ? -1.041 -1.693 -5.464 1.00 96.25 96 SER A C 1
ATOM 744 O O . SER A 1 96 ? -1.446 -0.931 -4.582 1.00 96.25 96 SER A O 1
ATOM 746 N N . SER A 1 97 ? -0.638 -1.250 -6.660 1.00 97.38 97 SER A N 1
ATOM 747 C CA . SER A 1 97 ? -0.575 0.168 -7.025 1.00 97.38 97 SER A CA 1
ATOM 748 C C . SER A 1 97 ? -1.975 0.750 -7.218 1.00 97.38 97 SER A C 1
ATOM 750 O O . SER A 1 97 ? -2.237 1.867 -6.773 1.00 97.38 97 SER A O 1
ATOM 752 N N . LEU A 1 98 ? -2.902 -0.023 -7.793 1.00 97.12 98 LEU A N 1
ATOM 753 C CA . LEU A 1 98 ? -4.309 0.369 -7.938 1.00 97.12 98 LEU A CA 1
ATOM 754 C C . LEU A 1 98 ? -4.985 0.547 -6.572 1.00 97.12 98 LEU A C 1
ATOM 756 O O . LEU A 1 98 ? -5.557 1.601 -6.287 1.00 97.12 98 LEU A O 1
ATOM 760 N N . TRP A 1 99 ? -4.854 -0.444 -5.687 1.00 98.06 99 TRP A N 1
ATOM 761 C CA . TRP A 1 99 ? -5.407 -0.394 -4.335 1.00 98.06 99 TRP A CA 1
ATOM 762 C C . TRP A 1 99 ? -4.828 0.751 -3.511 1.00 98.06 99 TRP A C 1
ATOM 764 O O . TRP A 1 99 ? -5.567 1.403 -2.776 1.00 98.06 99 TRP A O 1
ATOM 774 N N . TYR A 1 100 ? -3.534 1.039 -3.651 1.00 98.44 100 TYR A N 1
ATOM 775 C CA . TYR A 1 100 ? -2.892 2.181 -3.001 1.00 98.44 100 TYR A CA 1
ATOM 776 C C . TYR A 1 100 ? -3.498 3.526 -3.435 1.00 98.44 100 TYR A C 1
ATOM 778 O O . TYR A 1 100 ? -3.792 4.370 -2.585 1.00 98.44 100 TYR A O 1
ATOM 786 N N . LEU A 1 101 ? -3.745 3.717 -4.736 1.00 98.31 101 LEU A N 1
ATOM 787 C CA . LEU A 1 101 ? -4.381 4.931 -5.260 1.00 98.31 101 LEU A CA 1
ATOM 788 C C . LEU A 1 101 ? -5.823 5.080 -4.753 1.00 98.31 101 LEU A C 1
ATOM 790 O O . LEU A 1 101 ? -6.210 6.157 -4.290 1.00 98.31 101 LEU A O 1
ATOM 794 N N . ILE A 1 102 ? -6.597 3.989 -4.769 1.00 98.19 102 ILE A N 1
ATOM 795 C CA . ILE A 1 102 ? -7.953 3.951 -4.201 1.00 98.19 102 ILE A CA 1
ATOM 796 C C . ILE A 1 102 ? -7.909 4.289 -2.707 1.00 98.19 102 ILE A C 1
ATOM 798 O O . ILE A 1 102 ? -8.679 5.127 -2.234 1.00 98.19 102 ILE A O 1
ATOM 802 N N . GLY A 1 103 ? -6.983 3.685 -1.963 1.00 98.12 103 GLY A N 1
ATOM 803 C CA . GLY A 1 103 ? -6.801 3.913 -0.534 1.00 98.12 103 GLY A CA 1
ATOM 804 C C . GLY A 1 103 ? -6.524 5.375 -0.202 1.00 98.12 103 GLY A C 1
ATOM 805 O O . GLY A 1 103 ? -7.120 5.914 0.729 1.00 98.12 103 GLY A O 1
ATOM 806 N N . HIS A 1 104 ? -5.698 6.050 -1.002 1.00 98.19 104 HIS A N 1
ATOM 807 C CA . HIS A 1 104 ? -5.449 7.485 -0.864 1.00 98.19 104 HIS A CA 1
ATOM 808 C C . HIS A 1 104 ? -6.705 8.330 -1.032 1.00 98.19 104 HIS A C 1
ATOM 810 O O . HIS A 1 104 ? -6.992 9.195 -0.199 1.00 98.19 104 HIS A O 1
ATOM 816 N N . GLN A 1 105 ? -7.492 8.043 -2.066 1.00 97.12 105 GLN A N 1
ATOM 817 C CA . GLN A 1 105 ? -8.741 8.753 -2.323 1.00 97.12 105 GLN A CA 1
ATOM 818 C C . GLN A 1 105 ? -9.771 8.524 -1.207 1.00 97.12 105 GLN A C 1
ATOM 820 O O . GLN A 1 105 ? -10.439 9.464 -0.762 1.00 97.12 105 GLN A O 1
ATOM 825 N N . VAL A 1 106 ? -9.887 7.287 -0.720 1.00 97.44 106 VAL A N 1
ATOM 826 C CA . VAL A 1 106 ? -10.786 6.927 0.385 1.00 97.44 106 VAL A CA 1
ATOM 827 C C . VAL A 1 106 ? -10.345 7.596 1.685 1.00 97.44 106 VAL A C 1
ATOM 829 O O . VAL A 1 106 ? -11.171 8.204 2.363 1.00 97.44 106 VAL A O 1
ATOM 832 N N . TYR A 1 107 ? -9.050 7.562 2.012 1.00 97.81 107 TYR A N 1
ATOM 833 C CA . TYR A 1 107 ? -8.500 8.218 3.199 1.00 97.81 107 TYR A CA 1
ATOM 834 C C . TYR A 1 107 ? -8.771 9.729 3.184 1.00 97.81 107 TYR A C 1
ATOM 836 O O . TYR A 1 107 ? -9.218 10.300 4.184 1.00 97.81 107 TYR A O 1
ATOM 844 N N . ALA A 1 108 ? -8.532 10.385 2.045 1.00 96.12 108 ALA A N 1
ATOM 845 C CA . ALA A 1 108 ? -8.757 11.817 1.896 1.00 96.12 108 ALA A CA 1
ATOM 846 C C . ALA A 1 108 ? -10.230 12.191 2.113 1.00 96.12 108 ALA A C 1
ATOM 848 O O . ALA A 1 108 ? -10.510 13.128 2.865 1.00 96.12 108 ALA A O 1
ATOM 849 N N . LYS A 1 109 ? -11.163 11.426 1.524 1.00 95.38 109 LYS A N 1
ATOM 850 C CA . LYS A 1 109 ? -12.609 11.619 1.714 1.00 95.38 109 LYS A CA 1
ATOM 851 C C . LYS A 1 109 ? -13.052 11.370 3.156 1.00 95.38 109 LYS A C 1
ATOM 853 O O . LYS A 1 109 ? -13.738 12.216 3.722 1.00 95.38 109 LYS A O 1
ATOM 858 N N . ALA A 1 110 ? -12.656 10.247 3.753 1.00 96.31 110 ALA A N 1
ATOM 859 C CA . ALA A 1 110 ? -13.131 9.839 5.075 1.00 96.31 110 ALA A CA 1
ATOM 860 C C . ALA A 1 110 ? -12.635 10.757 6.204 1.00 96.31 110 ALA A C 1
ATOM 862 O O . ALA A 1 110 ? -13.366 11.026 7.154 1.00 96.31 110 ALA A O 1
ATOM 863 N N . TYR A 1 111 ? -11.405 11.271 6.093 1.00 95.81 111 TYR A N 1
ATOM 864 C CA . TYR A 1 111 ? -10.746 11.992 7.189 1.00 95.81 111 TYR A CA 1
ATOM 865 C C . TYR A 1 111 ? -10.426 13.454 6.881 1.00 95.81 111 TYR A C 1
ATOM 867 O O . TYR A 1 111 ? -9.642 14.071 7.604 1.00 95.81 111 TYR A O 1
ATOM 875 N N . LYS A 1 112 ? -10.976 14.009 5.790 1.00 88.56 112 LYS A N 1
ATOM 876 C CA . LYS A 1 112 ? -10.615 15.345 5.266 1.00 88.56 112 LYS A CA 1
ATOM 877 C C . LYS A 1 112 ? -9.091 15.488 5.092 1.00 88.56 112 LYS A C 1
ATOM 879 O O . LYS A 1 112 ? -8.497 16.541 5.318 1.00 88.56 112 LYS A O 1
ATOM 884 N N . GLY A 1 113 ? -8.448 14.385 4.709 1.00 76.06 113 GLY A N 1
ATOM 885 C CA . GLY A 1 113 ? -7.006 14.154 4.789 1.00 76.06 113 GLY A CA 1
ATOM 886 C C . GLY A 1 113 ? -6.186 14.724 3.632 1.00 76.06 113 GLY A C 1
ATOM 887 O O . GLY A 1 113 ? -5.206 14.093 3.240 1.00 76.06 113 GLY A O 1
ATOM 888 N N . GLN A 1 114 ? -6.544 15.894 3.092 1.00 84.81 114 GLN A N 1
ATOM 889 C CA . GLN A 1 114 ? -5.875 16.483 1.916 1.00 84.81 114 GLN A CA 1
ATOM 890 C C . GLN A 1 114 ? -4.366 16.698 2.119 1.00 84.81 114 GLN A C 1
ATOM 892 O O . GLN A 1 114 ? -3.581 16.651 1.174 1.00 84.81 114 GLN A O 1
ATOM 897 N N . SER A 1 115 ? -3.934 16.862 3.371 1.00 90.62 115 SER A N 1
ATOM 898 C CA . SER A 1 115 ? -2.518 16.986 3.714 1.00 90.62 115 SER A CA 1
ATOM 899 C C . SER A 1 115 ? -1.704 15.722 3.421 1.00 90.62 115 SER A C 1
ATOM 901 O O . SER A 1 115 ? -0.519 15.840 3.115 1.00 90.62 115 SER A O 1
ATOM 903 N N . LEU A 1 116 ? -2.295 14.520 3.494 1.00 93.06 116 LEU A N 1
ATOM 904 C CA . LEU A 1 116 ? -1.585 13.280 3.164 1.00 93.06 116 LEU A CA 1
ATOM 905 C C . LEU A 1 116 ? -1.376 13.156 1.652 1.00 93.06 116 LEU A C 1
ATOM 907 O O . LEU A 1 116 ? -0.253 12.883 1.233 1.00 93.06 116 LEU A O 1
ATOM 911 N N . LEU A 1 117 ? -2.410 13.454 0.853 1.00 93.00 117 LEU A N 1
ATOM 912 C CA . LEU A 1 117 ? -2.304 13.498 -0.609 1.00 93.00 117 LEU A CA 1
ATOM 913 C C . LEU A 1 117 ? -1.210 14.465 -1.056 1.00 93.00 117 LEU A C 1
ATOM 915 O O . LEU A 1 117 ? -0.364 14.103 -1.864 1.00 93.00 117 LEU A O 1
ATOM 919 N N . GLN A 1 118 ? -1.171 15.671 -0.480 1.00 94.50 118 GLN A N 1
ATOM 920 C CA . GLN A 1 118 ? -0.143 16.651 -0.827 1.00 94.50 118 GLN A CA 1
ATOM 921 C C . GLN A 1 118 ? 1.266 16.166 -0.456 1.00 94.50 118 GLN A C 1
ATOM 923 O O . GLN A 1 118 ? 2.203 16.342 -1.234 1.00 94.50 118 GLN A O 1
ATOM 928 N N . LYS A 1 119 ? 1.424 15.531 0.714 1.00 96.69 119 LYS A N 1
ATOM 929 C CA . LYS A 1 119 ? 2.715 14.982 1.162 1.00 96.69 119 LYS A CA 1
ATOM 930 C C . LYS A 1 119 ? 3.211 13.849 0.265 1.00 96.69 119 LYS A C 1
ATOM 932 O O . LYS A 1 119 ? 4.409 13.759 0.031 1.00 96.69 119 LYS A O 1
ATOM 937 N N . GLN A 1 120 ? 2.309 13.006 -0.232 1.00 97.81 120 GLN A N 1
ATOM 938 C CA . GLN A 1 120 ? 2.639 11.822 -1.034 1.00 97.81 120 GLN A CA 1
ATOM 939 C C . GLN A 1 120 ? 2.328 12.000 -2.523 1.00 97.81 120 GLN A C 1
ATOM 941 O O . GLN A 1 120 ? 2.322 11.027 -3.273 1.00 97.81 120 GLN A O 1
ATOM 946 N N . LYS A 1 121 ? 2.136 13.247 -2.976 1.00 97.81 121 LYS A N 1
ATOM 947 C CA . LYS A 1 121 ? 1.828 13.587 -4.370 1.00 97.81 121 LYS A CA 1
ATOM 948 C C . LYS A 1 121 ? 2.826 12.958 -5.343 1.00 97.81 121 LYS A C 1
ATOM 950 O O . LYS A 1 121 ? 2.415 12.289 -6.281 1.00 97.81 121 LYS A O 1
ATOM 955 N N . LYS A 1 122 ? 4.127 13.077 -5.058 1.00 98.38 122 LYS A N 1
ATOM 956 C CA . LYS A 1 122 ? 5.186 12.475 -5.886 1.00 98.38 122 LYS A CA 1
ATOM 957 C C . LYS A 1 122 ? 5.081 10.948 -5.957 1.00 98.38 122 LYS A C 1
ATOM 959 O O . LYS A 1 122 ? 5.284 10.375 -7.021 1.00 98.38 122 LYS A O 1
ATOM 964 N N . ASN A 1 123 ? 4.752 10.284 -4.846 1.00 98.75 123 ASN A N 1
ATOM 965 C CA . ASN A 1 123 ? 4.561 8.832 -4.824 1.00 98.75 123 ASN A CA 1
ATOM 966 C C . ASN A 1 123 ? 3.334 8.416 -5.648 1.00 98.75 123 ASN A C 1
ATOM 968 O O . ASN A 1 123 ? 3.391 7.446 -6.398 1.00 98.75 123 ASN A O 1
ATOM 972 N N . ILE A 1 124 ? 2.236 9.169 -5.529 1.00 98.62 124 ILE A N 1
ATOM 973 C CA . ILE A 1 124 ? 0.996 8.963 -6.290 1.00 98.62 124 ILE A CA 1
ATOM 974 C C . ILE A 1 124 ? 1.248 9.130 -7.793 1.00 98.62 124 ILE A C 1
ATOM 976 O O . ILE A 1 124 ? 0.881 8.256 -8.572 1.00 98.62 124 ILE A O 1
ATOM 980 N N . GLU A 1 125 ? 1.924 10.206 -8.197 1.00 98.56 125 GLU A N 1
ATOM 981 C CA . GLU A 1 125 ? 2.286 10.469 -9.597 1.00 98.56 125 GLU A CA 1
ATOM 982 C C . GLU A 1 125 ? 3.180 9.363 -10.165 1.00 98.56 125 GLU A C 1
ATOM 984 O O . GLU A 1 125 ? 2.927 8.874 -11.263 1.00 98.56 125 GLU A O 1
ATOM 989 N N . LYS A 1 126 ? 4.173 8.898 -9.395 1.00 98.62 126 LYS A N 1
ATOM 990 C CA . LYS A 1 126 ? 5.016 7.762 -9.789 1.00 98.62 126 LYS A CA 1
ATOM 991 C C . LYS A 1 126 ? 4.231 6.457 -9.933 1.00 98.62 126 LYS A C 1
ATOM 993 O O . LYS A 1 126 ? 4.486 5.716 -10.873 1.00 98.62 126 LYS A O 1
ATOM 998 N N . ALA A 1 127 ? 3.284 6.175 -9.037 1.00 98.50 127 ALA A N 1
ATOM 999 C CA . ALA A 1 127 ? 2.452 4.974 -9.127 1.00 98.50 127 ALA A CA 1
ATOM 1000 C C . ALA A 1 127 ? 1.544 5.012 -10.366 1.00 98.50 127 ALA A C 1
ATOM 1002 O O . ALA A 1 127 ? 1.433 4.018 -11.078 1.00 98.50 127 ALA A O 1
ATOM 1003 N N . LEU A 1 128 ? 0.951 6.173 -10.662 1.00 98.06 128 LEU A N 1
ATOM 1004 C CA . LEU A 1 128 ? 0.176 6.388 -11.886 1.00 98.06 128 LEU A CA 1
ATOM 1005 C C . LEU A 1 128 ? 1.036 6.226 -13.141 1.00 98.06 128 LEU A C 1
ATOM 1007 O O . LEU A 1 128 ? 0.611 5.560 -14.079 1.00 98.06 128 LEU A O 1
ATOM 1011 N N . LEU A 1 129 ? 2.243 6.797 -13.155 1.00 98.00 129 LEU A N 1
ATOM 1012 C CA . LEU A 1 129 ? 3.173 6.655 -14.274 1.00 98.00 129 LEU A CA 1
ATOM 1013 C C . LEU A 1 129 ? 3.588 5.191 -14.478 1.00 98.00 129 LEU A C 1
ATOM 1015 O O . LEU A 1 129 ? 3.578 4.699 -15.601 1.00 98.00 129 LEU A O 1
ATOM 1019 N N . TRP A 1 130 ? 3.890 4.471 -13.395 1.00 97.56 130 TRP A N 1
ATOM 1020 C CA . TRP A 1 130 ? 4.224 3.050 -13.464 1.00 97.56 130 TRP A CA 1
ATOM 1021 C C . TRP A 1 130 ? 3.081 2.213 -14.053 1.00 97.56 130 TRP A C 1
ATOM 1023 O O . TRP A 1 130 ? 3.333 1.335 -14.878 1.00 97.56 130 TRP A O 1
ATOM 1033 N N . LEU A 1 131 ? 1.832 2.511 -13.668 1.00 96.50 131 LEU A N 1
ATOM 1034 C CA . LEU A 1 131 ? 0.637 1.868 -14.224 1.00 96.50 131 LEU A CA 1
ATOM 1035 C C . LEU A 1 131 ? 0.453 2.181 -15.712 1.00 96.50 131 LEU A C 1
ATOM 1037 O O . LEU A 1 131 ? 0.092 1.283 -16.460 1.00 96.50 131 LEU A O 1
ATOM 1041 N N . GLN A 1 132 ? 0.749 3.405 -16.164 1.00 96.19 132 GLN A N 1
ATOM 1042 C CA . GLN A 1 132 ? 0.701 3.745 -17.594 1.00 96.19 132 GLN A CA 1
ATOM 1043 C C . GLN A 1 132 ? 1.666 2.887 -18.418 1.00 96.19 132 GLN A C 1
ATOM 1045 O O . GLN A 1 132 ? 1.313 2.452 -19.507 1.00 96.19 132 GLN A O 1
ATOM 1050 N N . TYR A 1 133 ? 2.842 2.553 -17.879 1.00 95.50 133 TYR A N 1
ATOM 1051 C CA . TYR A 1 133 ? 3.761 1.624 -18.545 1.00 95.50 133 TYR A CA 1
ATOM 1052 C C . TYR A 1 133 ? 3.248 0.176 -18.613 1.00 95.50 133 TYR A C 1
ATOM 1054 O O . TYR A 1 133 ? 3.822 -0.627 -19.344 1.00 95.50 133 TYR A O 1
ATOM 1062 N N . GLN A 1 134 ? 2.184 -0.173 -17.878 1.00 94.31 134 GLN A N 1
ATOM 1063 C CA . GLN A 1 134 ? 1.534 -1.485 -17.975 1.00 94.31 134 GLN A CA 1
ATOM 1064 C C . GLN A 1 134 ? 0.447 -1.528 -19.062 1.00 94.31 134 GLN A C 1
ATOM 1066 O O . GLN A 1 134 ? -0.186 -2.564 -19.227 1.00 94.31 134 GLN A O 1
ATOM 1071 N N . ASP A 1 135 ? 0.231 -0.444 -19.812 1.00 94.62 135 ASP A N 1
ATOM 1072 C CA . ASP A 1 135 ? -0.669 -0.373 -20.971 1.00 94.62 135 ASP A CA 1
ATOM 1073 C C . ASP A 1 135 ? 0.149 -0.287 -22.278 1.00 94.62 135 ASP A C 1
ATOM 1075 O O . ASP A 1 135 ? 0.274 0.782 -22.877 1.00 94.62 135 ASP A O 1
ATOM 1079 N N . PRO A 1 136 ? 0.759 -1.398 -22.739 1.00 93.00 136 PRO A N 1
ATOM 1080 C CA . PRO A 1 136 ? 1.606 -1.387 -23.931 1.00 93.00 136 PRO A CA 1
ATOM 1081 C C . PRO A 1 136 ? 0.830 -1.169 -25.239 1.00 93.00 136 PRO A C 1
ATOM 1083 O O . PRO A 1 136 ? 1.459 -0.967 -26.273 1.00 93.00 136 PRO A O 1
ATOM 1086 N N . ASN A 1 137 ? -0.507 -1.255 -25.224 1.00 93.50 137 ASN A N 1
ATOM 1087 C CA . ASN A 1 137 ? -1.342 -1.036 -26.412 1.00 93.50 137 ASN A CA 1
ATOM 1088 C C . ASN A 1 137 ? -1.948 0.375 -26.453 1.00 93.50 137 ASN A C 1
ATOM 1090 O O . ASN A 1 137 ? -2.660 0.687 -27.405 1.00 93.50 137 ASN A O 1
ATOM 1094 N N . GLU A 1 138 ? -1.699 1.191 -25.424 1.00 93.50 138 GLU A N 1
ATOM 1095 C CA . GLU A 1 138 ? -2.323 2.497 -25.198 1.00 93.50 138 GLU A CA 1
ATOM 1096 C C . GLU A 1 138 ? -3.866 2.482 -25.241 1.00 93.50 138 GLU A C 1
ATOM 1098 O O . GLU A 1 138 ? -4.506 3.507 -25.499 1.00 93.50 138 GLU A O 1
ATOM 1103 N N . ASP A 1 139 ? -4.487 1.334 -24.955 1.00 94.56 139 ASP A N 1
ATOM 1104 C CA . ASP A 1 139 ? -5.939 1.123 -25.030 1.00 94.56 139 ASP A CA 1
ATOM 1105 C C . ASP A 1 139 ? -6.645 1.330 -23.681 1.00 94.56 139 ASP A C 1
ATOM 1107 O O . ASP A 1 139 ? -7.847 1.088 -23.550 1.00 94.56 139 ASP A O 1
ATOM 1111 N N . LYS A 1 140 ? -5.909 1.844 -22.688 1.00 91.75 140 LYS A N 1
ATOM 1112 C CA . LYS A 1 140 ? -6.339 2.062 -21.300 1.00 91.75 140 LYS A CA 1
ATOM 1113 C C . LYS A 1 140 ? -6.644 0.769 -20.551 1.00 91.75 140 LYS A C 1
ATOM 1115 O O . LYS A 1 140 ? -7.257 0.825 -19.484 1.00 91.75 140 LYS A O 1
ATOM 1120 N N . LEU A 1 141 ? -6.174 -0.373 -21.055 1.00 91.44 141 LEU A N 1
ATOM 1121 C CA . LEU A 1 141 ? -6.249 -1.654 -20.368 1.00 91.44 141 LEU A CA 1
ATOM 1122 C C . LEU A 1 141 ? -4.856 -2.091 -19.927 1.00 91.44 141 LEU A C 1
ATOM 1124 O O . LEU A 1 141 ? -3.938 -2.282 -20.722 1.00 91.44 141 LEU A O 1
ATOM 1128 N N . LEU A 1 142 ? -4.713 -2.299 -18.621 1.00 92.06 142 LEU A N 1
ATOM 1129 C CA . LEU A 1 142 ? -3.454 -2.773 -18.066 1.00 92.06 142 LEU A CA 1
ATOM 1130 C C . LEU A 1 142 ? -3.262 -4.252 -18.416 1.00 92.06 142 LEU A C 1
ATOM 1132 O O . LEU A 1 142 ? -4.137 -5.091 -18.183 1.00 92.06 142 LEU A O 1
ATOM 1136 N N . VAL A 1 143 ? -2.095 -4.576 -18.958 1.00 89.00 143 VAL A N 1
ATOM 1137 C CA . VAL A 1 143 ? -1.675 -5.943 -19.248 1.00 89.00 143 VAL A CA 1
ATOM 1138 C C . VAL A 1 143 ? -1.017 -6.531 -18.014 1.00 89.00 143 VAL A C 1
ATOM 1140 O O . VAL A 1 143 ? -0.134 -5.932 -17.406 1.00 89.00 143 VAL A O 1
ATOM 1143 N N . GLN A 1 144 ? -1.426 -7.747 -17.673 1.00 84.06 144 GLN A N 1
ATOM 1144 C CA . GLN A 1 144 ? -0.961 -8.445 -16.491 1.00 84.06 144 GLN A CA 1
ATOM 1145 C C . GLN A 1 144 ? -0.245 -9.742 -16.875 1.00 84.06 144 GLN A C 1
ATOM 1147 O O . GLN A 1 144 ? -0.713 -10.489 -17.736 1.00 84.06 144 GLN A O 1
ATOM 1152 N N . GLN A 1 145 ? 0.887 -10.025 -16.227 1.00 84.81 145 GLN A N 1
ATOM 1153 C CA . GLN A 1 145 ? 1.543 -11.330 -16.343 1.00 84.81 145 GLN A CA 1
ATOM 1154 C C . GLN A 1 145 ? 0.906 -12.344 -15.376 1.00 84.81 145 GLN A C 1
ATOM 1156 O O . GLN A 1 145 ? 0.241 -11.949 -14.407 1.00 84.81 145 GLN A O 1
ATOM 1161 N N . PRO A 1 146 ? 1.126 -13.655 -15.584 1.00 82.88 146 PRO A N 1
ATOM 1162 C CA . PRO A 1 146 ? 0.702 -14.671 -14.627 1.00 82.88 146 PRO A CA 1
ATOM 1163 C C . PRO A 1 146 ? 1.149 -14.331 -13.202 1.00 82.88 146 PRO A C 1
ATOM 1165 O O . PRO A 1 146 ? 2.266 -13.854 -12.999 1.00 82.88 146 PRO A O 1
ATOM 1168 N N . THR A 1 147 ? 0.290 -14.596 -12.214 1.00 82.31 147 THR A N 1
ATOM 1169 C CA . THR A 1 147 ? 0.546 -14.381 -10.772 1.00 82.31 147 THR A CA 1
ATOM 1170 C C . THR A 1 147 ? 0.783 -12.927 -10.324 1.00 82.31 147 THR A C 1
ATOM 1172 O O . THR A 1 147 ? 1.201 -12.706 -9.192 1.00 82.31 147 THR A O 1
ATOM 1175 N N . MET A 1 148 ? 0.498 -11.927 -11.170 1.00 86.19 148 MET A N 1
ATOM 1176 C CA . MET A 1 148 ? 0.658 -10.499 -10.833 1.00 86.19 148 MET A CA 1
ATOM 1177 C C . MET A 1 148 ? -0.626 -9.799 -10.338 1.00 86.19 148 MET A C 1
ATOM 1179 O O . MET A 1 148 ? -0.715 -8.568 -10.386 1.00 86.19 148 MET A O 1
ATOM 1183 N N . ASP A 1 149 ? -1.616 -10.553 -9.860 1.00 81.25 149 ASP A N 1
ATOM 1184 C CA . ASP A 1 149 ? -2.866 -10.034 -9.289 1.00 81.25 149 ASP A CA 1
ATOM 1185 C C . ASP A 1 149 ? -3.188 -10.652 -7.922 1.00 81.25 149 ASP A C 1
ATOM 1187 O O . ASP A 1 149 ? -2.311 -10.967 -7.115 1.00 81.25 149 ASP A O 1
ATOM 1191 N N . TRP A 1 150 ? -4.484 -10.768 -7.628 1.00 78.19 150 TRP A N 1
ATOM 1192 C CA . TRP A 1 150 ? -5.004 -11.358 -6.412 1.00 78.19 150 TRP A CA 1
ATOM 1193 C C . TRP A 1 150 ? -4.875 -12.861 -6.302 1.00 78.19 150 TRP A C 1
ATOM 1195 O O . TRP A 1 150 ? -4.934 -13.385 -5.191 1.00 78.19 150 TRP A O 1
ATOM 1205 N N . GLN A 1 151 ? -4.639 -13.530 -7.417 1.00 80.00 151 GLN A N 1
ATOM 1206 C CA . GLN A 1 151 ? -4.414 -14.953 -7.498 1.00 80.00 151 GLN A CA 1
ATOM 1207 C C . GLN A 1 151 ? -2.930 -15.213 -7.796 1.00 80.00 151 GLN A C 1
ATOM 1209 O O . GLN A 1 151 ? -2.546 -15.821 -8.796 1.00 80.00 151 GLN A O 1
ATOM 1214 N N . ASP A 1 152 ? -2.082 -14.765 -6.874 1.00 72.25 152 ASP A N 1
ATOM 1215 C CA . ASP A 1 152 ? -0.619 -14.814 -6.957 1.00 72.25 152 ASP A CA 1
ATOM 1216 C C . ASP A 1 152 ? -0.015 -16.230 -6.833 1.00 72.25 152 ASP A C 1
ATOM 1218 O O . ASP A 1 152 ? 1.184 -16.414 -7.033 1.00 72.25 152 ASP A O 1
ATOM 1222 N N . ALA A 1 153 ? -0.837 -17.252 -6.566 1.00 65.00 153 ALA A N 1
ATOM 1223 C CA . ALA A 1 153 ? -0.410 -18.644 -6.394 1.00 65.00 153 ALA A CA 1
ATOM 1224 C C . ALA A 1 153 ? -0.761 -19.585 -7.564 1.00 65.00 153 ALA A C 1
ATOM 1226 O O . ALA A 1 153 ? -0.330 -20.740 -7.559 1.00 65.00 153 ALA A O 1
ATOM 1227 N N . PHE A 1 154 ? -1.533 -19.139 -8.563 1.00 65.62 154 PHE A N 1
ATOM 1228 C CA . PHE A 1 154 ? -1.937 -20.000 -9.682 1.00 65.62 154 PHE A CA 1
ATOM 1229 C C . PHE A 1 154 ? -1.250 -19.575 -10.988 1.00 65.62 154 PHE A C 1
ATOM 1231 O O . PHE A 1 154 ? -1.512 -18.479 -11.482 1.00 65.62 154 PHE A O 1
ATOM 1238 N N . PRO A 1 155 ? -0.424 -20.439 -11.612 1.00 58.31 155 PRO A N 1
ATOM 1239 C CA . PRO A 1 155 ? 0.368 -20.095 -12.799 1.00 58.31 155 PRO A CA 1
ATOM 1240 C C . PRO A 1 155 ? -0.443 -19.984 -14.109 1.00 58.31 155 PRO A C 1
ATOM 1242 O O . PRO A 1 155 ? 0.102 -20.187 -15.191 1.00 58.31 155 PRO A O 1
ATOM 1245 N N . HIS A 1 156 ? -1.737 -19.651 -14.058 1.00 56.56 156 HIS A N 1
ATOM 1246 C CA . HIS A 1 156 ? -2.593 -19.611 -15.243 1.00 56.56 156 HIS A CA 1
ATOM 1247 C C . HIS A 1 156 ? -3.121 -18.210 -15.568 1.00 56.56 156 HIS A C 1
ATOM 1249 O O . HIS A 1 156 ? -3.838 -17.612 -14.772 1.00 56.56 156 HIS A O 1
ATOM 1255 N N . LYS A 1 157 ? -2.851 -17.826 -16.827 1.00 48.38 157 LYS A N 1
ATOM 1256 C CA . LYS A 1 157 ? -3.506 -16.861 -17.736 1.00 48.38 157 LYS A CA 1
ATOM 1257 C C . LYS A 1 157 ? -2.593 -15.710 -18.157 1.00 48.38 157 LYS A C 1
ATOM 1259 O O . LYS A 1 157 ? -2.385 -14.752 -17.426 1.00 48.38 157 LYS A O 1
ATOM 1264 N N . TYR A 1 158 ? -2.134 -15.785 -19.404 1.00 47.44 158 TYR A N 1
ATOM 1265 C CA . TYR A 1 158 ? -1.937 -14.584 -20.209 1.00 47.44 158 TYR A CA 1
ATOM 1266 C C . TYR A 1 158 ? -3.325 -14.000 -20.509 1.00 47.44 158 TYR A C 1
ATOM 1268 O O . TYR A 1 158 ? -4.226 -14.744 -20.904 1.00 47.44 158 TYR A O 1
ATOM 1276 N N . GLY A 1 159 ? -3.527 -12.700 -20.307 1.00 54.62 159 GLY A N 1
ATOM 1277 C CA . GLY A 1 159 ? -4.806 -12.057 -20.606 1.00 54.62 159 GLY A CA 1
ATOM 1278 C C . GLY A 1 159 ? -4.808 -10.557 -20.326 1.00 54.62 159 GLY A C 1
ATOM 1279 O O . GLY A 1 159 ? -3.999 -10.057 -19.549 1.00 54.62 159 GLY A O 1
ATOM 1280 N N . ARG A 1 160 ? -5.729 -9.836 -20.976 1.00 54.72 160 ARG A N 1
ATOM 1281 C CA . ARG A 1 160 ? -6.100 -8.464 -20.604 1.00 54.72 160 ARG A CA 1
ATOM 1282 C C . ARG A 1 160 ? -7.236 -8.570 -19.593 1.00 54.72 160 ARG A C 1
ATOM 1284 O O . ARG A 1 160 ? -8.221 -9.255 -19.869 1.00 54.72 160 ARG A O 1
ATOM 1291 N N . VAL A 1 161 ? -7.094 -7.946 -18.432 1.00 51.69 161 VAL A N 1
ATOM 1292 C CA . VAL A 1 161 ? -8.166 -7.876 -17.433 1.00 51.69 161 VAL A CA 1
ATOM 1293 C C . VAL A 1 161 ? -8.782 -6.484 -17.466 1.00 51.69 161 VAL A C 1
ATOM 1295 O O . VAL A 1 161 ? -8.080 -5.489 -17.633 1.00 51.69 161 VAL A O 1
ATOM 1298 N N . LEU A 1 162 ? -10.107 -6.419 -17.339 1.00 42.78 162 LEU A N 1
ATOM 1299 C CA . LEU A 1 162 ? -10.789 -5.170 -17.016 1.00 42.78 162 LEU A CA 1
ATOM 1300 C C . LEU A 1 162 ? -10.449 -4.858 -15.556 1.00 42.78 162 LEU A C 1
ATOM 1302 O O . LEU A 1 162 ? -10.847 -5.618 -14.673 1.00 42.78 162 LEU A O 1
ATOM 1306 N N . ASN A 1 163 ? -9.685 -3.792 -15.328 1.00 46.03 163 ASN A N 1
ATOM 1307 C CA . ASN A 1 163 ? -9.535 -3.188 -14.005 1.00 46.03 163 ASN A CA 1
ATOM 1308 C C . ASN A 1 163 ? -10.608 -2.121 -13.801 1.00 46.03 163 ASN A C 1
ATOM 1310 O O . ASN A 1 163 ? -10.819 -1.329 -14.746 1.00 46.03 163 ASN A O 1
#

Radius of gyration: 16.15 Å; chains: 1; bounding box: 45×37×43 Å

Secondary structure (DSSP, 8-state):
-HHHHHHHHHHHHHHHEETTEE-S--STTS--SEEHHHHHHHHHHHGGGGGGGHHHHHHHHHHHHHT--TTSPPPSEEEEEETTTTEEEE---SHHHHHHHHHHHHHHHHHT-HHHHHHTHHHHHHHHHHHHTT-TTSSS--EE-TTSSS-TT-----EE---

Foldseek 3Di:
DVVVVVVVLVVFLVLQQDPQAGDLGSDPPPGPKRFLQSRLVSLLSVLVVACPRLVRLLSSLVQQLVPADPQQFGFRIAQCQDPVVRHRTHHQALCSLVSSLVSVVSSCVSHVPVVSCVVSVVSNVSSVSSQCVQCPVNPPWGFHAALRYPPNPDRDDRDTDDD